Protein AF-A0A857MMT2-F1 (afdb_monomer_lite)

Organism: NCBI:txid2665156

Foldseek 3Di:
DDADLLLLVLLVLCVVVPPDDLVPLVVSCVRSVDDSVSSVVCVVCVVVSVVVVVVVVVVLVVVLVVFKDWLDKDFDFPVLCCVQQNAFDQPDPALQWRTKGWDQDPVGIKMKTDGCQACSNVNPNHDDNRRDGMITMIDHDCSVVSVVVVNVSSVVSVCVVVVD

Secondary structure (DSSP, 8-state):
-PPPHHHHHHHHHHHHHTSS-TT-HHHHHHHH---HHHHHHHHHTHHHHHHHHHHHHHHHHHHHHHH-EEEEEEE--HHHHHHHH-PPB---SSTT-S-EEEEEETTEEEEEE--SSBHHHHGGGSBPGGG--EEEEEESS-HHHHHHHHHHHHHHHHHHHHH-

Sequence (164 aa):
MEITREDFEAYEDVRISGVTNMFDVRAVEAYSGLSREVILDIIEHYSIYKKWLHERKYTDMAKVISGTHGIGSILARYEDIVAVYGKPFTRLPENKMDVQWIVETEHGIATIYNYKDGKAYLGDKGLDVRAIKEWHIGGSGHGRTVFKEIQTSLHDYVKERIGG

Radius of gyration: 17.63 Å; chains: 1; bounding box: 38×32×46 Å

pLDDT: mean 88.34, std 10.18, range [51.69, 97.94]

Structure (mmCIF, N/CA/C/O backbone):
data_AF-A0A857MMT2-F1
#
_entry.id   AF-A0A857MMT2-F1
#
loop_
_atom_site.group_PDB
_atom_site.id
_atom_site.type_symbol
_atom_site.label_atom_id
_atom_site.label_alt_id
_atom_site.label_comp_id
_atom_site.label_asym_id
_atom_site.label_entity_id
_atom_site.label_seq_id
_atom_site.pdbx_PDB_ins_code
_atom_site.Cartn_x
_atom_site.Cartn_y
_atom_site.Cartn_z
_atom_site.occupancy
_atom_site.B_iso_or_equiv
_atom_site.auth_seq_id
_atom_site.auth_comp_id
_atom_site.auth_asym_id
_atom_site.auth_atom_id
_atom_site.pdbx_PDB_model_num
ATOM 1 N N . MET A 1 1 ? 0.533 5.334 -31.251 1.00 78.75 1 MET A N 1
ATOM 2 C CA . MET A 1 1 ? -0.394 4.997 -30.155 1.00 78.75 1 MET A CA 1
ATOM 3 C C . MET A 1 1 ? 0.105 5.719 -28.919 1.00 78.75 1 MET A C 1
ATOM 5 O O . MET A 1 1 ? 1.314 5.843 -28.782 1.00 78.75 1 MET A O 1
ATOM 9 N N . GLU A 1 2 ? -0.783 6.268 -28.098 1.00 87.50 2 GLU A N 1
ATOM 10 C CA . GLU A 1 2 ? -0.401 6.946 -26.856 1.00 87.50 2 GLU A CA 1
ATOM 11 C C . GLU A 1 2 ? -0.697 6.002 -25.690 1.00 87.50 2 GLU A C 1
ATOM 13 O O . GLU A 1 2 ? -1.836 5.574 -25.536 1.00 87.50 2 GLU A O 1
ATOM 18 N N . ILE A 1 3 ? 0.336 5.630 -24.932 1.00 94.81 3 ILE A N 1
ATOM 19 C CA . ILE A 1 3 ? 0.196 4.819 -23.717 1.00 94.81 3 ILE A CA 1
ATOM 20 C C . ILE A 1 3 ? -0.162 5.752 -22.564 1.00 94.81 3 ILE A C 1
ATOM 22 O O . ILE A 1 3 ? 0.517 6.760 -22.354 1.00 94.81 3 ILE A O 1
ATOM 26 N N . THR A 1 4 ? -1.208 5.417 -21.815 1.00 93.38 4 THR A N 1
ATOM 27 C CA . THR A 1 4 ? -1.631 6.166 -20.626 1.00 93.38 4 THR A CA 1
ATOM 28 C C . THR A 1 4 ? -0.995 5.608 -19.354 1.00 93.38 4 THR A C 1
ATOM 30 O O . THR A 1 4 ? -0.381 4.537 -19.347 1.00 93.38 4 THR A O 1
ATOM 33 N N . ARG A 1 5 ? -1.131 6.334 -18.239 1.00 85.75 5 ARG A N 1
ATOM 34 C CA . ARG A 1 5 ? -0.642 5.850 -16.940 1.00 85.75 5 ARG A CA 1
ATOM 35 C C . ARG A 1 5 ? -1.448 4.653 -16.463 1.00 85.75 5 ARG A C 1
ATOM 37 O O . ARG A 1 5 ? -0.859 3.712 -15.946 1.00 85.75 5 ARG A O 1
ATOM 44 N N . GLU A 1 6 ? -2.753 4.687 -16.681 1.00 88.69 6 GLU A N 1
ATOM 45 C CA . GLU A 1 6 ? -3.693 3.627 -16.347 1.00 88.69 6 GLU A CA 1
ATOM 46 C C . GLU A 1 6 ? -3.347 2.334 -17.101 1.00 88.69 6 GLU A C 1
ATOM 48 O O . GLU A 1 6 ? -3.333 1.262 -16.498 1.00 88.69 6 GLU A O 1
ATOM 53 N N . ASP A 1 7 ? -2.948 2.434 -18.378 1.00 94.25 7 ASP A N 1
ATOM 54 C CA . ASP A 1 7 ? -2.458 1.280 -19.146 1.00 94.25 7 ASP A CA 1
ATOM 55 C C . ASP A 1 7 ? -1.217 0.658 -18.494 1.00 94.25 7 ASP A C 1
ATOM 57 O O . ASP A 1 7 ? -1.101 -0.561 -18.344 1.00 94.25 7 ASP A O 1
ATOM 61 N N . PHE A 1 8 ? -0.268 1.501 -18.082 1.00 93.69 8 PHE A N 1
ATOM 62 C CA . PHE A 1 8 ? 0.953 1.030 -17.441 1.00 93.69 8 PHE A CA 1
ATOM 63 C C . PHE A 1 8 ? 0.704 0.444 -16.044 1.00 93.69 8 PHE A C 1
ATOM 65 O O . PHE A 1 8 ? 1.339 -0.546 -15.680 1.00 93.69 8 PHE A O 1
ATOM 72 N N . GLU A 1 9 ? -0.223 1.016 -15.272 1.00 87.94 9 GLU A N 1
ATOM 73 C CA . GLU A 1 9 ? -0.641 0.495 -13.966 1.00 87.94 9 GLU A CA 1
ATOM 74 C C . GLU A 1 9 ? -1.303 -0.885 -14.112 1.00 87.94 9 GLU A C 1
ATOM 76 O O . GLU A 1 9 ? -0.875 -1.826 -13.443 1.00 87.94 9 GLU A O 1
ATOM 81 N N . ALA A 1 10 ? -2.222 -1.061 -15.069 1.00 90.69 10 ALA A N 1
ATOM 82 C CA . ALA A 1 10 ? -2.844 -2.358 -15.353 1.00 90.69 10 ALA A CA 1
ATOM 83 C C . ALA A 1 10 ? -1.821 -3.425 -15.794 1.00 90.69 10 ALA A C 1
ATOM 85 O O . ALA A 1 10 ? -1.904 -4.590 -15.396 1.00 90.69 10 ALA A O 1
ATOM 86 N N . TYR A 1 11 ? -0.812 -3.044 -16.586 1.00 95.44 11 TYR A N 1
ATOM 87 C CA . TYR A 1 11 ? 0.299 -3.936 -16.935 1.00 95.44 11 TYR A CA 1
ATOM 88 C C . TYR A 1 11 ? 1.147 -4.310 -15.706 1.00 95.44 11 TYR A C 1
ATOM 90 O O . TYR A 1 11 ? 1.511 -5.479 -15.517 1.00 95.44 11 TYR A O 1
ATOM 98 N N . GLU A 1 12 ? 1.478 -3.330 -14.861 1.00 90.00 12 GLU A N 1
ATOM 99 C CA . GLU A 1 12 ? 2.264 -3.548 -13.647 1.00 90.00 12 GLU A CA 1
ATOM 100 C C . GLU A 1 12 ? 1.531 -4.417 -12.632 1.00 90.00 12 GLU A C 1
ATOM 102 O O . GLU A 1 12 ? 2.186 -5.247 -12.005 1.00 90.00 12 GLU A O 1
ATOM 107 N N . ASP A 1 13 ? 0.211 -4.306 -12.507 1.00 83.31 13 ASP A N 1
ATOM 108 C CA . ASP A 1 13 ? -0.589 -5.166 -11.635 1.00 83.31 13 ASP A CA 1
ATOM 109 C C . ASP A 1 13 ? -0.438 -6.640 -12.018 1.00 83.31 13 ASP A C 1
ATOM 111 O O . ASP A 1 13 ? -0.157 -7.481 -11.156 1.00 83.31 13 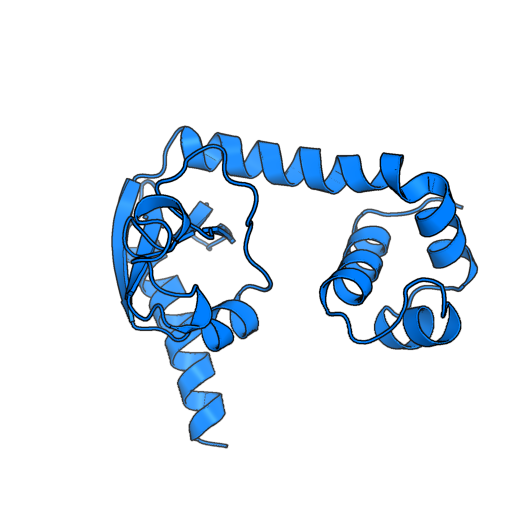ASP A O 1
ATOM 115 N N . VAL A 1 14 ? -0.482 -6.960 -13.317 1.00 88.69 14 VAL A N 1
ATOM 116 C CA . VAL A 1 14 ? -0.217 -8.322 -13.804 1.00 88.69 14 VAL A CA 1
ATOM 117 C C . VAL A 1 14 ? 1.225 -8.736 -13.504 1.00 88.69 14 VAL A C 1
ATOM 119 O O . VAL A 1 14 ? 1.439 -9.789 -12.894 1.00 88.69 14 VAL A O 1
ATOM 122 N N . ARG A 1 15 ? 2.221 -7.902 -13.835 1.00 90.69 15 ARG A N 1
ATOM 123 C CA . ARG A 1 15 ? 3.643 -8.219 -13.583 1.00 90.69 15 ARG A CA 1
ATOM 124 C C . ARG A 1 15 ? 3.923 -8.467 -12.112 1.00 90.69 15 ARG A C 1
ATOM 126 O O . ARG A 1 15 ? 4.662 -9.383 -11.749 1.00 90.69 15 ARG A O 1
ATOM 133 N N . ILE A 1 16 ? 3.376 -7.612 -11.264 1.00 74.94 16 ILE A N 1
ATOM 134 C CA . ILE A 1 16 ? 3.586 -7.641 -9.832 1.00 74.94 16 ILE A CA 1
ATOM 135 C C . ILE A 1 16 ? 2.843 -8.830 -9.239 1.00 74.94 16 ILE A C 1
ATOM 137 O O . ILE A 1 16 ? 3.413 -9.488 -8.368 1.00 74.94 16 ILE A O 1
ATOM 141 N N . SER A 1 17 ? 1.614 -9.127 -9.675 1.00 74.62 17 SER A N 1
ATOM 142 C CA . SER A 1 17 ? 0.813 -10.245 -9.161 1.00 74.62 17 SER A CA 1
ATOM 143 C C . SER A 1 17 ? 1.541 -11.589 -9.268 1.00 74.62 17 SER A C 1
ATOM 145 O O . SER A 1 17 ? 1.453 -12.390 -8.339 1.00 74.62 17 SER A O 1
ATOM 147 N N . GLY A 1 18 ? 2.323 -11.792 -10.335 1.00 79.25 18 GLY A N 1
ATOM 148 C CA . GLY A 1 18 ? 3.027 -13.043 -10.612 1.00 79.25 18 GLY A CA 1
ATOM 149 C C . GLY A 1 18 ? 2.126 -14.150 -11.166 1.00 79.25 18 GLY A C 1
ATOM 150 O O . GLY A 1 18 ? 2.560 -15.297 -11.216 1.00 79.25 18 GLY A O 1
ATOM 151 N N . VAL A 1 19 ? 0.890 -13.830 -11.574 1.00 83.62 19 VAL A N 1
ATOM 152 C CA . VAL A 1 19 ? -0.079 -14.806 -12.117 1.00 83.62 19 VAL A CA 1
ATOM 153 C C . VAL A 1 19 ? 0.326 -15.365 -13.480 1.00 83.62 19 VAL A C 1
ATOM 155 O O . VAL A 1 19 ? -0.109 -16.450 -13.854 1.00 83.62 19 VAL A O 1
ATOM 158 N N . THR A 1 20 ? 1.155 -14.636 -14.229 1.00 93.25 20 THR A N 1
ATOM 159 C CA . THR A 1 20 ? 1.667 -15.067 -15.530 1.00 93.25 20 THR A CA 1
ATOM 160 C C . THR A 1 20 ? 3.056 -14.496 -15.814 1.00 93.25 20 THR A C 1
ATOM 162 O O . THR A 1 20 ? 3.542 -13.591 -15.131 1.00 93.25 20 THR A O 1
ATOM 165 N N . ASN A 1 21 ? 3.706 -15.041 -16.837 1.00 94.00 21 ASN A N 1
ATOM 166 C CA . ASN A 1 21 ? 4.924 -14.492 -17.410 1.00 94.00 21 ASN A CA 1
ATOM 167 C C . ASN A 1 21 ? 4.575 -13.292 -18.311 1.00 94.00 21 ASN A C 1
ATOM 169 O O . ASN A 1 21 ? 3.694 -13.404 -19.155 1.00 94.00 21 ASN A O 1
ATOM 173 N N . MET A 1 22 ? 5.296 -12.170 -18.200 1.00 95.12 22 MET A N 1
ATOM 174 C CA . MET A 1 22 ? 4.991 -10.971 -19.002 1.00 95.12 22 MET A CA 1
ATOM 175 C C . MET A 1 22 ? 5.266 -11.112 -20.503 1.00 95.12 22 MET A C 1
ATOM 177 O O . MET A 1 22 ? 4.787 -10.300 -21.287 1.00 95.12 22 MET A O 1
ATOM 181 N N . PHE A 1 23 ? 5.996 -12.150 -20.919 1.00 93.12 23 PHE A N 1
ATOM 182 C CA . PHE A 1 23 ? 6.152 -12.514 -22.327 1.00 93.12 23 PHE A CA 1
ATOM 183 C C . PHE A 1 23 ? 5.002 -13.392 -22.847 1.00 93.12 23 PHE A C 1
ATOM 185 O O . PHE A 1 23 ? 4.853 -13.538 -24.062 1.00 93.12 23 PHE A O 1
ATOM 192 N N . ASP A 1 24 ? 4.153 -13.938 -21.967 1.00 97.12 24 ASP A N 1
ATOM 193 C CA . ASP A 1 24 ? 2.880 -14.542 -22.362 1.00 97.12 24 ASP A CA 1
ATOM 194 C C . ASP A 1 24 ? 1.831 -13.443 -22.565 1.00 97.12 24 ASP A C 1
ATOM 196 O O . ASP A 1 24 ? 0.928 -13.229 -21.758 1.00 97.12 24 ASP A O 1
ATOM 200 N N . VAL A 1 25 ? 1.978 -12.717 -23.674 1.00 97.06 25 VAL A N 1
ATOM 201 C CA . VAL A 1 25 ? 1.154 -11.543 -23.992 1.00 97.06 25 VAL A CA 1
ATOM 202 C C . VAL A 1 25 ? -0.340 -11.871 -24.016 1.00 97.06 25 VAL A C 1
ATOM 204 O O . VAL A 1 25 ? -1.142 -11.019 -23.662 1.00 97.06 25 VAL A O 1
ATOM 207 N N . ARG A 1 26 ? -0.724 -13.104 -24.378 1.00 97.12 26 ARG A N 1
ATOM 208 C CA . ARG A 1 26 ? -2.137 -13.518 -24.373 1.00 97.12 26 ARG A CA 1
ATOM 209 C C . ARG A 1 26 ? -2.687 -13.609 -22.955 1.00 97.12 26 ARG A C 1
ATOM 211 O O . ARG A 1 26 ? -3.803 -13.171 -22.705 1.00 97.12 26 ARG A O 1
ATOM 218 N N . ALA A 1 27 ? -1.914 -14.180 -22.033 1.00 96.25 27 ALA A N 1
ATOM 219 C CA . ALA A 1 27 ? -2.299 -14.213 -20.630 1.00 96.25 27 ALA A CA 1
ATOM 220 C C . ALA A 1 27 ? -2.312 -12.802 -20.031 1.00 96.25 27 ALA A C 1
ATOM 222 O O . ALA A 1 27 ? -3.248 -12.461 -19.316 1.00 96.25 27 ALA A O 1
ATOM 223 N N . VAL A 1 28 ? -1.313 -11.970 -20.347 1.00 97.38 28 VAL A N 1
ATOM 224 C CA . VAL A 1 28 ? -1.277 -10.575 -19.880 1.00 97.38 28 VAL A CA 1
ATOM 225 C C . VAL A 1 28 ? -2.512 -9.815 -20.356 1.00 97.38 28 VAL A C 1
ATOM 227 O O . VAL A 1 28 ? -3.179 -9.224 -19.523 1.00 97.38 28 VAL A O 1
ATOM 230 N N . GLU A 1 29 ? -2.866 -9.906 -21.639 1.00 97.94 29 GLU A N 1
ATOM 231 C CA . GLU A 1 29 ? -4.082 -9.317 -22.225 1.00 97.94 29 GLU A CA 1
ATOM 232 C C . GLU A 1 29 ? -5.352 -9.765 -21.492 1.00 97.94 29 GLU A C 1
ATOM 234 O O . GLU A 1 29 ? -6.184 -8.935 -21.133 1.00 97.94 29 GLU A O 1
ATOM 239 N N . ALA A 1 30 ? -5.472 -11.058 -21.178 1.00 96.94 30 ALA A N 1
ATOM 240 C CA . ALA A 1 30 ? -6.618 -11.581 -20.438 1.00 96.94 30 ALA A CA 1
ATOM 241 C C . ALA A 1 30 ? -6.724 -11.036 -19.000 1.00 96.94 30 ALA A C 1
ATOM 243 O O . ALA A 1 30 ? -7.836 -10.864 -18.503 1.00 96.94 30 ALA A O 1
ATOM 244 N N . TYR A 1 31 ? -5.596 -10.781 -18.328 1.00 93.25 31 TYR A N 1
ATOM 245 C CA . TYR A 1 31 ? -5.585 -10.292 -16.944 1.00 93.25 31 TYR A CA 1
ATOM 246 C C . TYR A 1 31 ? -5.625 -8.766 -16.827 1.00 93.25 31 TYR A C 1
ATOM 248 O O . TYR A 1 31 ? -6.212 -8.260 -15.875 1.00 93.25 31 TYR A O 1
ATOM 256 N N . SER A 1 32 ? -4.998 -8.037 -17.751 1.00 95.19 32 SER A N 1
ATOM 257 C CA . SER A 1 32 ? -4.929 -6.572 -17.712 1.00 95.19 32 SER A CA 1
ATOM 258 C C . SER A 1 32 ? -6.057 -5.895 -18.490 1.00 95.19 32 SER A C 1
ATOM 260 O O . SER A 1 32 ? -6.322 -4.720 -18.261 1.00 95.19 32 SER A O 1
ATOM 262 N N . GLY A 1 33 ? -6.698 -6.599 -19.432 1.00 96.19 33 GLY A N 1
ATOM 263 C CA . GLY A 1 33 ? -7.653 -6.009 -20.376 1.00 96.19 33 GLY A CA 1
ATOM 264 C C . GLY A 1 33 ? -7.004 -5.132 -21.455 1.00 96.19 33 GLY A C 1
ATOM 265 O O . GLY A 1 33 ? -7.713 -4.519 -22.251 1.00 96.19 33 GLY A O 1
ATOM 266 N N . LEU A 1 34 ? -5.669 -5.063 -21.494 1.00 97.44 34 LEU A N 1
ATOM 267 C CA . LEU A 1 34 ? -4.921 -4.261 -22.459 1.00 97.44 34 LEU A CA 1
ATOM 268 C C . LEU A 1 34 ? -4.802 -4.988 -23.793 1.00 97.44 34 LEU A C 1
ATOM 270 O O . LEU A 1 34 ? -4.608 -6.202 -23.833 1.00 97.44 34 LEU A O 1
ATOM 274 N N . SER A 1 35 ? -4.819 -4.232 -24.889 1.00 97.50 35 SER A N 1
ATOM 275 C CA . SER A 1 35 ? -4.565 -4.809 -26.205 1.00 97.50 35 SER A CA 1
ATOM 276 C C . SER A 1 35 ? -3.128 -5.323 -26.317 1.00 97.50 35 SER A C 1
ATOM 278 O O . SER A 1 35 ? -2.190 -4.798 -25.707 1.00 97.50 35 SER A O 1
ATOM 280 N N . ARG A 1 36 ? -2.933 -6.324 -27.180 1.00 96.62 36 ARG A N 1
ATOM 281 C CA . ARG A 1 36 ? -1.602 -6.834 -27.538 1.00 96.62 36 ARG A CA 1
ATOM 282 C C . ARG A 1 36 ? -0.608 -5.726 -27.907 1.00 96.62 36 ARG A C 1
ATOM 284 O O . ARG A 1 36 ? 0.561 -5.820 -27.547 1.00 96.62 36 ARG A O 1
ATOM 291 N N . GLU A 1 37 ? -1.056 -4.712 -28.641 1.00 97.06 37 GLU A N 1
ATOM 292 C CA . GLU A 1 37 ? -0.216 -3.597 -29.094 1.00 97.06 37 GLU A CA 1
ATOM 293 C C . GLU A 1 37 ? 0.279 -2.762 -27.910 1.00 97.06 37 GLU A C 1
ATOM 295 O O . GLU A 1 37 ? 1.478 -2.510 -27.812 1.00 97.06 37 GLU A O 1
ATOM 300 N N . VAL A 1 38 ? -0.616 -2.413 -26.977 1.00 97.50 38 VAL A N 1
ATOM 301 C CA . VAL A 1 38 ? -0.280 -1.678 -25.745 1.00 97.50 38 VAL A CA 1
ATOM 302 C C . VAL A 1 38 ? 0.730 -2.454 -24.904 1.00 97.50 38 VAL A C 1
ATOM 304 O O . VAL A 1 38 ? 1.726 -1.895 -24.452 1.00 97.50 38 VAL A O 1
ATOM 307 N N . ILE A 1 39 ? 0.516 -3.762 -24.734 1.00 97.88 39 ILE A N 1
ATOM 308 C CA . ILE A 1 39 ? 1.411 -4.619 -23.946 1.00 97.88 39 ILE A CA 1
ATOM 309 C C . ILE A 1 39 ? 2.813 -4.663 -24.559 1.00 97.88 39 ILE A C 1
ATOM 311 O O . ILE A 1 39 ? 3.802 -4.558 -23.835 1.00 97.88 39 ILE A O 1
ATOM 315 N N . LEU A 1 40 ? 2.912 -4.824 -25.881 1.00 97.06 40 LEU A N 1
ATOM 316 C CA . LEU A 1 40 ? 4.201 -4.880 -26.570 1.00 97.06 40 LEU A CA 1
ATOM 317 C C . LEU A 1 40 ? 4.949 -3.546 -26.489 1.00 97.06 40 LEU A C 1
ATOM 319 O O . LEU A 1 40 ? 6.150 -3.559 -26.222 1.00 97.06 40 LEU A O 1
ATOM 323 N N . ASP A 1 41 ? 4.246 -2.424 -26.639 1.00 97.69 41 ASP A N 1
ATOM 324 C CA . ASP A 1 41 ? 4.836 -1.092 -26.485 1.00 97.69 41 ASP A CA 1
ATOM 325 C C . ASP A 1 41 ? 5.376 -0.888 -25.057 1.00 97.69 41 ASP A C 1
ATOM 327 O O . ASP A 1 41 ? 6.533 -0.506 -24.864 1.00 97.69 41 ASP A O 1
ATOM 331 N N . ILE A 1 42 ? 4.595 -1.269 -24.037 1.00 96.75 42 ILE A N 1
ATOM 332 C CA . ILE A 1 42 ? 5.028 -1.211 -22.635 1.00 96.75 42 ILE A CA 1
ATOM 333 C C . ILE A 1 42 ? 6.253 -2.095 -22.377 1.00 96.75 42 ILE A C 1
ATOM 335 O O . ILE A 1 42 ? 7.145 -1.686 -21.633 1.00 96.75 42 ILE A O 1
ATOM 339 N N . ILE A 1 43 ? 6.322 -3.295 -22.962 1.00 95.56 43 ILE A N 1
ATOM 340 C CA . ILE A 1 43 ? 7.489 -4.183 -22.833 1.00 95.56 43 ILE A CA 1
ATOM 341 C C . ILE A 1 43 ? 8.732 -3.530 -23.451 1.00 95.56 43 ILE A C 1
ATOM 343 O O . ILE A 1 43 ? 9.794 -3.530 -22.824 1.00 95.56 43 ILE A O 1
ATOM 347 N N . GLU A 1 44 ? 8.604 -2.963 -24.651 1.00 96.12 44 GLU A N 1
ATOM 348 C CA . GLU A 1 44 ? 9.704 -2.329 -25.386 1.00 96.12 44 GLU A CA 1
ATOM 349 C C . GLU A 1 44 ? 10.225 -1.073 -24.670 1.00 96.12 44 GLU A C 1
ATOM 351 O O . GLU A 1 44 ? 11.433 -0.897 -24.487 1.00 96.12 44 GLU A O 1
ATOM 356 N N . HIS A 1 45 ? 9.315 -0.237 -24.171 1.00 95.69 45 HIS A N 1
ATOM 357 C CA . HIS A 1 45 ? 9.628 1.051 -23.554 1.00 95.69 45 HIS A CA 1
ATOM 358 C C . HIS A 1 45 ? 9.517 1.037 -22.026 1.00 95.69 45 HIS A C 1
ATOM 360 O O . HIS A 1 45 ? 9.440 2.089 -21.387 1.00 95.69 45 HIS A O 1
ATOM 366 N N . TYR A 1 46 ? 9.580 -0.143 -21.404 1.00 91.25 46 TYR A N 1
ATOM 367 C CA . TYR A 1 46 ? 9.334 -0.337 -19.973 1.00 91.25 46 TYR A CA 1
ATOM 368 C C . TYR A 1 46 ? 10.114 0.630 -19.075 1.00 91.25 46 TYR A C 1
ATOM 370 O O . TYR A 1 46 ? 9.590 1.179 -18.107 1.00 91.25 46 TYR A O 1
ATOM 378 N N . SER A 1 47 ? 11.388 0.869 -19.400 1.00 84.62 47 SER A N 1
ATOM 379 C CA . SER A 1 47 ? 12.258 1.769 -18.632 1.00 84.62 47 SER A CA 1
ATOM 380 C C . SER A 1 47 ? 11.793 3.231 -18.631 1.00 84.62 47 SER A C 1
ATOM 382 O O . SER A 1 47 ? 12.080 3.957 -17.677 1.00 84.62 47 SER A O 1
ATOM 384 N N . ILE A 1 48 ? 11.069 3.656 -19.669 1.00 90.38 48 ILE A N 1
ATOM 385 C CA . ILE A 1 48 ? 10.483 4.990 -19.795 1.00 90.38 48 ILE A CA 1
ATOM 386 C C . ILE A 1 48 ? 9.229 5.060 -18.926 1.00 90.38 48 ILE A C 1
ATOM 388 O O . ILE A 1 48 ? 9.175 5.896 -18.027 1.00 90.38 48 ILE A O 1
ATOM 392 N N . TYR A 1 49 ? 8.279 4.142 -19.114 1.00 90.50 49 TYR A N 1
ATOM 393 C CA . TYR A 1 49 ? 7.016 4.135 -18.365 1.00 90.50 49 TYR A CA 1
ATOM 394 C C . TYR A 1 49 ? 7.205 3.884 -16.871 1.00 90.50 49 TYR A C 1
ATOM 396 O O . TYR A 1 49 ? 6.547 4.500 -16.034 1.00 90.50 49 TYR A O 1
ATOM 404 N N . LYS A 1 50 ? 8.220 3.100 -16.496 1.00 84.88 50 LYS A N 1
ATOM 405 C CA . LYS A 1 50 ? 8.623 2.926 -15.098 1.00 84.88 50 LYS A CA 1
ATOM 406 C C . LYS A 1 50 ? 8.978 4.250 -14.407 1.00 84.88 50 LYS A C 1
ATOM 408 O O . LYS A 1 50 ? 8.874 4.335 -13.183 1.00 84.88 50 LYS A O 1
ATOM 413 N N . LYS A 1 51 ? 9.372 5.299 -15.139 1.00 81.12 51 LYS A N 1
ATOM 414 C CA . LYS A 1 51 ? 9.596 6.626 -14.541 1.00 81.12 51 LYS A CA 1
ATOM 415 C C . LYS A 1 51 ? 8.310 7.232 -13.990 1.00 81.12 51 LYS A C 1
ATOM 417 O O . LYS A 1 51 ? 8.391 7.914 -12.979 1.00 81.12 51 LYS A O 1
ATOM 422 N N . TRP A 1 52 ? 7.142 6.916 -14.548 1.00 81.88 52 TRP A N 1
ATOM 423 C CA . TRP A 1 52 ? 5.858 7.373 -14.007 1.00 81.88 52 TRP A CA 1
ATOM 424 C C . TRP A 1 52 ? 5.592 6.812 -12.613 1.00 81.88 52 TRP A C 1
ATOM 426 O O . TRP A 1 52 ? 5.131 7.540 -11.733 1.00 81.88 52 TRP A O 1
ATOM 436 N N . LEU A 1 53 ? 5.983 5.552 -12.372 1.00 69.38 53 LEU A N 1
ATOM 437 C CA . LEU A 1 53 ? 5.989 4.998 -11.019 1.00 69.38 53 LEU A CA 1
ATOM 438 C C . LEU A 1 53 ? 6.940 5.784 -10.131 1.00 69.38 53 LEU A C 1
ATOM 440 O O . LEU A 1 53 ? 6.570 6.113 -9.015 1.00 69.38 53 LEU A O 1
ATOM 444 N N . HIS A 1 54 ? 8.152 6.086 -10.599 1.00 64.31 54 HIS A N 1
ATOM 445 C CA . HIS A 1 54 ? 9.100 6.867 -9.810 1.00 64.31 54 HIS A CA 1
ATOM 446 C C . HIS A 1 54 ? 8.558 8.266 -9.483 1.00 64.31 54 HIS A C 1
ATOM 448 O O . HIS A 1 54 ? 8.599 8.650 -8.325 1.00 64.31 54 HIS A O 1
ATOM 454 N N . GLU A 1 55 ? 8.008 9.008 -10.438 1.00 66.19 55 GLU A N 1
ATOM 455 C CA . GLU A 1 55 ? 7.517 10.378 -10.241 1.00 66.19 55 GLU A CA 1
ATOM 456 C C . GLU A 1 55 ? 6.356 10.463 -9.241 1.00 66.19 55 GLU A C 1
ATOM 458 O O . GLU A 1 55 ? 6.422 11.256 -8.297 1.00 66.19 55 GLU A O 1
ATOM 463 N N . ARG A 1 56 ? 5.322 9.620 -9.394 1.00 67.62 56 ARG A N 1
ATOM 464 C CA . ARG A 1 56 ? 4.194 9.550 -8.446 1.00 67.62 56 ARG A CA 1
ATOM 465 C C . ARG A 1 56 ? 4.682 9.103 -7.068 1.00 67.62 56 ARG A C 1
ATOM 467 O O . ARG A 1 56 ? 4.512 9.816 -6.083 1.00 67.62 56 ARG A O 1
ATOM 474 N N . LYS A 1 57 ? 5.416 7.986 -7.019 1.00 64.25 57 LYS A N 1
ATOM 475 C CA . LYS A 1 57 ? 5.922 7.412 -5.767 1.00 64.25 57 LYS A CA 1
ATOM 476 C C . LYS A 1 57 ? 6.872 8.349 -5.029 1.00 64.25 57 LYS A C 1
ATOM 478 O O . LYS A 1 57 ? 6.776 8.437 -3.815 1.00 64.25 57 LYS A O 1
ATOM 483 N N . TYR A 1 58 ? 7.770 9.060 -5.713 1.00 62.47 58 TYR A N 1
ATOM 484 C CA . TYR A 1 58 ? 8.668 10.026 -5.070 1.00 62.47 58 TYR A CA 1
ATOM 485 C C . TYR A 1 58 ? 7.933 11.276 -4.599 1.00 62.47 58 TYR A C 1
ATOM 487 O O . TYR A 1 58 ? 8.293 11.805 -3.553 1.00 62.47 58 TYR A O 1
ATOM 495 N N . THR A 1 59 ? 6.910 11.734 -5.323 1.00 68.31 59 THR A N 1
ATOM 496 C CA . THR A 1 59 ? 6.081 12.866 -4.884 1.00 68.31 59 THR A CA 1
ATOM 497 C C . THR A 1 59 ? 5.345 12.520 -3.593 1.00 68.31 59 THR A C 1
ATOM 499 O O . THR A 1 59 ? 5.374 13.296 -2.636 1.00 68.31 59 THR A O 1
ATOM 502 N N . ASP A 1 60 ? 4.753 11.330 -3.526 1.00 69.69 60 ASP A N 1
ATOM 503 C CA . ASP A 1 60 ? 4.032 10.890 -2.335 1.00 69.69 60 ASP A CA 1
ATOM 504 C C . ASP A 1 60 ? 4.995 10.541 -1.191 1.00 69.69 60 ASP A C 1
ATOM 506 O O . ASP A 1 60 ? 4.786 10.989 -0.065 1.00 69.69 60 ASP A O 1
ATOM 510 N N . MET A 1 61 ? 6.124 9.878 -1.475 1.00 68.31 61 MET A N 1
ATOM 511 C CA . MET A 1 61 ? 7.201 9.663 -0.496 1.00 68.31 61 MET A CA 1
ATOM 512 C C . MET A 1 61 ? 7.759 10.981 0.051 1.00 68.31 61 MET A C 1
ATOM 514 O O . MET A 1 61 ? 8.018 11.079 1.246 1.00 68.31 61 MET A O 1
ATOM 518 N N . ALA A 1 62 ? 7.946 12.009 -0.780 1.00 66.50 62 ALA A N 1
ATOM 519 C CA . ALA A 1 62 ? 8.439 13.309 -0.330 1.00 66.50 62 ALA A CA 1
ATOM 520 C C . ALA A 1 62 ? 7.442 13.985 0.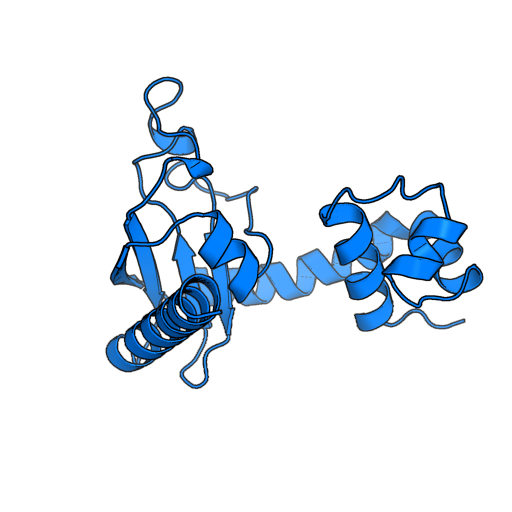625 1.00 66.50 62 ALA A C 1
ATOM 522 O O . ALA A 1 62 ? 7.848 14.486 1.675 1.00 66.50 62 ALA A O 1
ATOM 523 N N . LYS A 1 63 ? 6.137 13.930 0.315 1.00 68.44 63 LYS A N 1
ATOM 524 C CA . LYS A 1 63 ? 5.077 14.398 1.225 1.00 68.44 63 LYS A CA 1
ATOM 525 C C . LYS A 1 63 ? 5.106 13.629 2.548 1.00 68.44 63 LYS A C 1
ATOM 527 O O . LYS A 1 63 ? 5.085 14.255 3.607 1.00 68.44 63 LYS A O 1
ATOM 532 N N . VAL A 1 64 ? 5.231 12.300 2.488 1.00 70.19 64 VAL A N 1
ATOM 533 C CA . VAL A 1 64 ? 5.344 11.413 3.659 1.00 70.19 64 VAL A CA 1
ATOM 534 C C . VAL A 1 64 ? 6.537 11.798 4.539 1.00 70.19 64 VAL A C 1
ATOM 536 O O . VAL A 1 64 ? 6.351 12.037 5.735 1.00 70.19 64 VAL A O 1
ATOM 539 N N . ILE A 1 65 ? 7.733 11.920 3.950 1.00 66.75 65 ILE A N 1
ATOM 540 C CA . ILE A 1 65 ? 8.987 12.268 4.643 1.00 66.75 65 ILE A CA 1
ATOM 541 C C . ILE A 1 65 ? 8.891 13.647 5.306 1.00 66.75 65 ILE A C 1
ATOM 543 O O . ILE A 1 65 ? 9.420 13.845 6.396 1.00 66.75 65 ILE A O 1
ATOM 547 N N . SER A 1 66 ? 8.217 14.605 4.668 1.00 67.38 66 SER A N 1
ATOM 548 C CA . SER A 1 66 ? 8.155 15.981 5.167 1.00 67.38 66 SER A CA 1
ATOM 549 C C . SER A 1 66 ? 7.155 16.228 6.305 1.00 67.38 66 SER A C 1
ATOM 551 O O . SER A 1 66 ? 7.235 17.284 6.930 1.00 67.38 66 SER A O 1
ATOM 553 N N . GLY A 1 67 ? 6.210 15.316 6.582 1.00 69.62 67 GLY A N 1
ATOM 554 C CA . GLY A 1 67 ? 5.068 15.676 7.437 1.00 69.62 67 GLY A CA 1
ATOM 555 C C . GL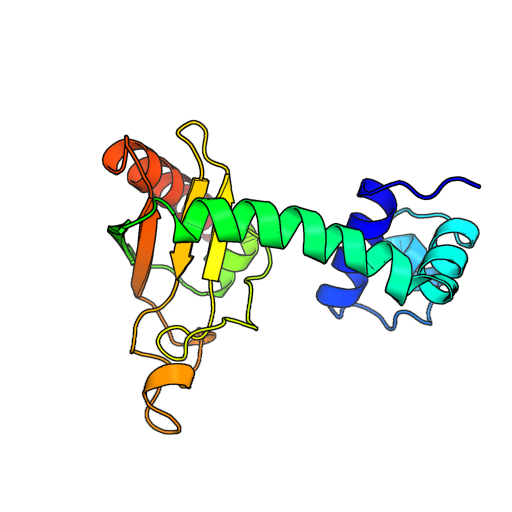Y A 1 67 ? 4.341 14.564 8.189 1.00 69.62 67 GLY A C 1
ATOM 556 O O . GLY A 1 67 ? 3.460 14.882 8.991 1.00 69.62 67 GLY A O 1
ATOM 557 N N . THR A 1 68 ? 4.668 13.286 7.976 1.00 78.56 68 THR A N 1
ATOM 558 C CA . THR A 1 68 ? 4.007 12.193 8.709 1.00 78.56 68 THR A CA 1
ATOM 559 C C . THR A 1 68 ? 4.776 11.812 9.973 1.00 78.56 68 THR A C 1
ATOM 561 O O . THR A 1 68 ? 6.003 11.821 10.008 1.00 78.56 68 THR A O 1
ATOM 564 N N . HIS A 1 69 ? 4.047 11.484 11.035 1.00 86.06 69 HIS A N 1
ATOM 565 C CA . HIS A 1 69 ? 4.586 10.907 12.268 1.00 86.06 69 HIS A CA 1
ATOM 566 C C . HIS A 1 69 ? 3.721 9.721 12.690 1.00 86.06 69 HIS A C 1
ATOM 568 O O . HIS A 1 69 ? 2.608 9.562 12.192 1.00 86.06 69 HIS A O 1
ATOM 574 N N . GLY A 1 70 ? 4.229 8.883 13.596 1.00 90.25 70 GLY A N 1
ATOM 575 C CA . GLY A 1 70 ? 3.461 7.760 14.130 1.00 90.25 70 GLY A CA 1
ATOM 576 C C . GLY A 1 70 ? 2.230 8.254 14.892 1.00 90.25 70 GLY A C 1
ATOM 577 O O . GLY A 1 70 ? 2.365 9.016 15.848 1.00 90.25 70 GLY A O 1
ATOM 578 N N . ILE A 1 71 ? 1.046 7.814 14.468 1.00 92.19 71 ILE A N 1
ATOM 579 C CA . ILE A 1 71 ? -0.250 8.194 15.058 1.00 92.19 71 ILE A CA 1
ATOM 580 C C . ILE A 1 71 ? -0.932 7.033 15.796 1.00 92.19 71 ILE A C 1
ATOM 582 O O . ILE A 1 71 ? -1.840 7.266 16.589 1.00 92.19 71 ILE A O 1
ATOM 586 N N . GLY A 1 72 ? -0.492 5.791 15.571 1.00 93.81 72 GLY A N 1
ATOM 587 C CA . GLY A 1 72 ? -0.994 4.604 16.265 1.00 93.81 72 GLY A CA 1
ATOM 588 C C . GLY A 1 72 ? -0.481 3.303 15.652 1.00 93.81 72 GLY A C 1
ATOM 589 O O . GLY A 1 72 ? 0.335 3.326 14.730 1.00 93.81 72 GLY A O 1
ATOM 590 N N . SER A 1 73 ? -0.972 2.172 16.153 1.00 96.44 73 SER A N 1
ATOM 591 C CA . SER A 1 73 ? -0.752 0.851 15.561 1.00 96.44 73 SER A CA 1
ATOM 592 C C . SER A 1 73 ? -2.056 0.063 15.452 1.00 96.44 73 SER A C 1
ATOM 594 O O . SER A 1 73 ? -3.011 0.292 16.197 1.00 96.44 73 SER A O 1
ATOM 596 N N . ILE A 1 74 ? -2.103 -0.846 14.485 1.00 96.38 74 ILE A N 1
ATOM 597 C CA . ILE A 1 74 ? -3.212 -1.770 14.256 1.00 96.38 74 ILE A CA 1
ATOM 598 C C . ILE A 1 74 ? -2.703 -3.210 14.274 1.00 96.38 74 ILE A C 1
ATOM 600 O O . ILE A 1 74 ? -1.551 -3.479 13.932 1.00 96.38 74 ILE A O 1
ATOM 604 N N . LEU A 1 75 ? -3.587 -4.144 14.625 1.00 97.19 75 LEU A N 1
ATOM 605 C CA . LEU A 1 75 ? -3.331 -5.571 14.467 1.00 97.19 75 LEU A CA 1
ATOM 606 C C . LEU A 1 75 ? -3.966 -6.061 13.167 1.00 97.19 75 LEU A C 1
ATOM 608 O O . LEU A 1 75 ? -5.183 -5.989 13.010 1.00 97.19 75 LEU A O 1
ATOM 612 N N . ALA A 1 76 ? -3.150 -6.560 12.244 1.00 96.75 76 ALA A N 1
ATOM 613 C CA . ALA A 1 76 ? -3.606 -7.056 10.949 1.00 96.75 76 ALA A CA 1
ATOM 614 C C . ALA A 1 76 ? -2.644 -8.106 10.385 1.00 96.75 76 ALA A C 1
ATOM 616 O O . ALA A 1 76 ? -1.454 -8.138 10.710 1.00 96.75 76 ALA A O 1
ATOM 617 N N . ARG A 1 77 ? -3.147 -8.985 9.513 1.00 96.81 77 ARG A N 1
ATOM 618 C CA . ARG A 1 77 ? -2.278 -9.876 8.736 1.00 96.81 77 ARG A CA 1
ATOM 619 C C . ARG A 1 77 ? -1.765 -9.126 7.513 1.00 96.81 77 ARG A C 1
ATOM 621 O O . ARG A 1 77 ? -2.503 -8.344 6.919 1.00 96.81 77 ARG A O 1
ATOM 628 N N . TYR A 1 78 ? -0.536 -9.429 7.106 1.00 96.06 78 TYR A N 1
ATOM 629 C CA . TYR A 1 78 ? 0.055 -8.890 5.884 1.00 96.06 78 TYR A CA 1
ATOM 630 C C . TYR A 1 78 ? -0.873 -9.061 4.673 1.00 96.06 78 TYR A C 1
ATOM 632 O O . TYR A 1 78 ? -1.073 -8.134 3.898 1.00 96.06 78 TYR A O 1
ATOM 640 N N . GLU A 1 79 ? -1.490 -10.235 4.542 1.00 95.12 79 GLU A N 1
ATOM 641 C CA . GLU A 1 79 ? -2.366 -10.569 3.421 1.00 95.12 79 GLU A CA 1
ATOM 642 C C . GLU A 1 79 ? -3.643 -9.723 3.396 1.00 95.12 79 GLU A C 1
ATOM 644 O O . GLU A 1 79 ? -4.134 -9.413 2.315 1.00 95.12 79 GLU A O 1
ATOM 649 N N . ASP A 1 80 ? -4.163 -9.321 4.561 1.00 96.06 80 ASP A N 1
ATOM 650 C CA . ASP A 1 80 ? -5.351 -8.464 4.635 1.00 96.06 80 ASP A CA 1
ATOM 651 C C . ASP A 1 80 ? -5.000 -7.027 4.214 1.00 96.06 80 ASP A C 1
ATOM 653 O O . ASP A 1 80 ? -5.737 -6.413 3.450 1.00 96.06 80 ASP A O 1
ATOM 657 N N . ILE A 1 81 ? -3.830 -6.517 4.622 1.00 96.81 81 ILE A N 1
ATOM 658 C CA . ILE A 1 81 ? -3.341 -5.200 4.178 1.00 96.81 81 ILE A CA 1
ATOM 659 C C . ILE A 1 81 ? -3.091 -5.205 2.669 1.00 96.81 81 ILE A C 1
ATOM 661 O O . ILE A 1 81 ? -3.481 -4.264 1.986 1.00 96.81 81 ILE A O 1
ATOM 665 N N . VAL A 1 82 ? -2.495 -6.277 2.134 1.00 93.88 82 VAL A N 1
ATOM 666 C CA . VAL A 1 82 ? -2.283 -6.413 0.686 1.00 93.88 82 VAL A CA 1
ATOM 667 C C . VAL A 1 82 ? -3.598 -6.481 -0.083 1.00 93.88 82 VAL A C 1
ATOM 669 O O . VAL A 1 82 ? -3.688 -5.912 -1.167 1.00 93.88 82 VAL A O 1
ATOM 672 N N . ALA A 1 83 ? -4.608 -7.162 0.455 1.00 91.31 83 ALA A N 1
ATOM 673 C CA . ALA A 1 83 ? -5.911 -7.253 -0.190 1.00 91.31 83 ALA A CA 1
ATOM 674 C C . ALA A 1 83 ? -6.639 -5.901 -0.241 1.00 91.31 83 ALA A C 1
ATOM 676 O O . ALA A 1 83 ? -7.286 -5.608 -1.240 1.00 91.31 83 ALA A O 1
ATOM 677 N N . VAL A 1 84 ? -6.508 -5.075 0.803 1.00 94.75 84 VAL A N 1
ATOM 678 C CA . VAL A 1 84 ? -7.176 -3.765 0.878 1.00 94.75 84 VAL A CA 1
ATOM 679 C C . VAL A 1 84 ? -6.398 -2.666 0.146 1.00 94.75 84 VAL A C 1
ATOM 681 O O . VAL A 1 84 ? -7.000 -1.846 -0.537 1.00 94.75 84 VAL A O 1
ATOM 684 N N . TYR A 1 85 ? -5.069 -2.638 0.271 1.00 92.88 85 TYR A N 1
ATOM 685 C CA . TYR A 1 85 ? -4.231 -1.513 -0.176 1.00 92.88 85 TYR A CA 1
ATOM 686 C C . TYR A 1 85 ? -3.217 -1.873 -1.268 1.00 92.88 85 TYR A C 1
ATOM 688 O O . TYR A 1 85 ? -2.350 -1.065 -1.605 1.00 92.88 85 TYR A O 1
ATOM 696 N N . GLY A 1 86 ? -3.275 -3.087 -1.815 1.00 90.50 86 GLY A N 1
ATOM 697 C CA . GLY A 1 86 ? -2.312 -3.554 -2.808 1.00 90.50 86 GLY A CA 1
ATOM 698 C C . GLY A 1 86 ? -0.929 -3.833 -2.211 1.00 90.50 86 GLY A C 1
ATOM 699 O O . GLY A 1 86 ? -0.758 -4.022 -1.007 1.00 90.50 86 GLY A O 1
ATOM 700 N N . LYS A 1 87 ? 0.104 -3.925 -3.053 1.00 88.44 87 LYS A N 1
ATOM 701 C CA . LYS A 1 87 ? 1.444 -4.328 -2.586 1.00 88.44 87 LYS A CA 1
ATOM 702 C C . LYS A 1 87 ? 2.227 -3.165 -1.972 1.00 88.44 87 LYS A C 1
ATOM 704 O O . LYS A 1 87 ? 2.177 -2.057 -2.502 1.00 88.44 87 LYS A O 1
ATOM 709 N N . PRO A 1 88 ? 3.028 -3.422 -0.923 1.00 90.06 88 PRO A N 1
ATOM 710 C CA . PRO A 1 88 ? 3.833 -2.380 -0.314 1.00 90.06 88 PRO A CA 1
ATOM 711 C C . PRO A 1 88 ? 5.035 -1.988 -1.173 1.00 90.06 88 PRO A C 1
ATOM 713 O O . PRO A 1 88 ? 5.505 -2.714 -2.056 1.00 90.06 88 PRO A O 1
ATOM 716 N N . PHE A 1 89 ? 5.624 -0.867 -0.791 1.00 83.31 89 PHE A N 1
ATOM 717 C CA . PHE A 1 89 ? 6.987 -0.485 -1.100 1.00 83.31 89 PHE A CA 1
ATOM 718 C C . PHE A 1 89 ? 7.979 -1.308 -0.279 1.00 83.31 89 PHE A C 1
ATOM 720 O O . PHE A 1 89 ? 7.851 -1.411 0.936 1.00 83.31 89 PHE A O 1
ATOM 727 N N . THR A 1 90 ? 9.000 -1.852 -0.944 1.00 75.00 90 THR A N 1
ATOM 728 C CA . THR A 1 90 ? 10.031 -2.707 -0.321 1.00 75.00 90 THR A CA 1
ATOM 729 C C . THR A 1 90 ? 11.456 -2.168 -0.475 1.00 75.00 90 THR A C 1
ATOM 731 O O . THR A 1 90 ? 12.389 -2.673 0.139 1.00 75.00 90 THR A O 1
ATOM 734 N N . ARG A 1 91 ? 11.662 -1.137 -1.307 1.00 66.88 91 ARG A N 1
ATOM 735 C CA . ARG A 1 91 ? 12.958 -0.459 -1.480 1.00 66.88 91 ARG A CA 1
ATOM 736 C C . ARG A 1 91 ? 12.940 0.854 -0.720 1.00 66.88 91 ARG A C 1
ATOM 738 O O . ARG A 1 91 ? 12.743 1.914 -1.311 1.00 66.88 91 ARG A O 1
ATOM 745 N N . LEU A 1 92 ? 13.078 0.747 0.593 1.00 70.81 92 LEU A N 1
ATOM 746 C CA . LEU A 1 92 ? 13.043 1.888 1.494 1.00 70.81 92 LEU A CA 1
ATOM 747 C C . LEU A 1 92 ? 14.463 2.444 1.690 1.00 70.81 92 LEU A C 1
ATOM 749 O O . LEU A 1 92 ? 15.428 1.678 1.680 1.00 70.81 92 LEU A O 1
ATOM 753 N N . PRO A 1 93 ? 14.619 3.770 1.845 1.00 66.00 93 PRO A N 1
ATOM 754 C CA . PRO A 1 93 ? 15.925 4.390 2.072 1.00 66.00 93 PRO A CA 1
ATOM 755 C C . PRO A 1 93 ? 16.490 4.094 3.472 1.00 66.00 93 PRO A C 1
ATOM 757 O O . PRO A 1 93 ? 17.661 4.360 3.732 1.00 66.00 93 PRO A O 1
ATOM 760 N N . GLU A 1 94 ? 15.669 3.555 4.375 1.00 71.75 94 GLU A N 1
ATOM 761 C CA . GLU A 1 94 ? 16.003 3.285 5.772 1.00 71.75 94 GLU A CA 1
ATOM 762 C C . GLU A 1 94 ? 15.901 1.791 6.079 1.00 71.75 94 GLU A C 1
ATOM 764 O O . GLU A 1 94 ? 15.021 1.103 5.571 1.00 71.75 94 GLU A O 1
ATOM 769 N N . ASN A 1 95 ? 16.733 1.304 6.998 1.00 84.25 95 ASN A N 1
ATOM 770 C CA . ASN A 1 95 ? 16.728 -0.089 7.450 1.00 84.25 95 ASN A CA 1
ATOM 771 C C . ASN A 1 95 ? 15.850 -0.329 8.695 1.00 84.25 95 ASN A C 1
ATOM 773 O O . ASN A 1 95 ? 16.020 -1.321 9.395 1.00 84.25 95 ASN A O 1
ATOM 777 N N . LYS A 1 96 ? 14.947 0.597 9.034 1.00 88.81 96 LYS A N 1
ATOM 778 C CA . LYS A 1 96 ? 14.066 0.470 10.213 1.00 88.81 96 LYS A CA 1
ATOM 779 C C . LYS A 1 96 ? 12.760 -0.255 9.913 1.00 88.81 96 LYS A C 1
ATOM 781 O O . LYS A 1 96 ? 12.056 -0.616 10.849 1.00 88.81 96 LYS A O 1
ATOM 786 N N . MET A 1 97 ? 12.430 -0.407 8.640 1.00 91.19 97 MET A N 1
ATOM 787 C CA . MET A 1 97 ? 11.179 -0.972 8.154 1.00 91.19 97 MET A CA 1
ATOM 788 C C . MET A 1 97 ? 11.526 -1.878 6.979 1.00 91.19 97 MET A C 1
ATOM 790 O O . MET A 1 97 ? 12.437 -1.575 6.207 1.00 91.19 97 MET A O 1
ATOM 794 N N . ASP A 1 98 ? 10.798 -2.970 6.838 1.00 91.44 98 ASP A N 1
ATOM 795 C CA . ASP A 1 98 ? 10.942 -3.900 5.722 1.00 91.44 98 ASP A CA 1
ATOM 796 C C . ASP A 1 98 ? 10.026 -3.479 4.577 1.00 91.44 98 ASP A C 1
ATOM 798 O O . ASP A 1 98 ? 10.399 -3.552 3.405 1.00 91.44 98 ASP A O 1
ATOM 802 N N . VAL A 1 99 ? 8.822 -3.022 4.931 1.00 93.00 99 VAL A N 1
ATOM 803 C CA . VAL A 1 99 ? 7.788 -2.621 3.987 1.00 93.00 99 VAL A CA 1
ATOM 804 C C . VAL A 1 99 ? 7.014 -1.399 4.471 1.00 93.00 99 VAL A C 1
ATOM 806 O O . VAL A 1 99 ? 6.852 -1.174 5.671 1.00 93.00 99 VAL A O 1
ATOM 809 N N . GLN A 1 100 ? 6.504 -0.623 3.519 1.00 92.06 100 GLN A N 1
ATOM 810 C CA . GLN A 1 100 ? 5.623 0.511 3.777 1.00 92.06 100 GLN A CA 1
ATOM 811 C C . GLN A 1 100 ? 4.535 0.580 2.706 1.00 92.06 100 GLN A C 1
ATOM 813 O O . GLN A 1 100 ? 4.813 0.359 1.533 1.00 92.06 100 GLN A O 1
ATOM 818 N N . TRP A 1 101 ? 3.313 0.930 3.081 1.00 92.25 101 TRP A N 1
ATOM 819 C CA . TRP A 1 101 ? 2.281 1.414 2.170 1.00 92.25 101 TRP A CA 1
ATOM 820 C C . TRP A 1 101 ? 2.172 2.923 2.307 1.00 92.25 101 TRP A C 1
ATOM 822 O O . TRP A 1 101 ? 2.326 3.453 3.407 1.00 92.25 101 TRP A O 1
ATOM 832 N N . ILE A 1 102 ? 1.870 3.586 1.196 1.00 89.25 102 ILE A N 1
ATOM 833 C CA . ILE A 1 102 ? 1.365 4.954 1.183 1.00 89.25 102 ILE A CA 1
ATOM 834 C C . ILE A 1 102 ? -0.104 4.848 0.805 1.00 89.25 102 ILE A C 1
ATOM 836 O O . ILE A 1 102 ? -0.425 4.250 -0.219 1.00 89.25 102 ILE A O 1
ATOM 840 N N . VAL A 1 103 ? -0.972 5.391 1.648 1.00 88.38 103 VAL A N 1
ATOM 841 C CA . VAL A 1 103 ? -2.422 5.311 1.495 1.00 88.38 103 VAL A CA 1
ATOM 842 C C . VAL A 1 103 ? -2.970 6.726 1.389 1.00 88.38 103 VAL A C 1
ATOM 844 O O . VAL A 1 103 ? -2.701 7.570 2.245 1.00 88.38 103 VAL A O 1
ATOM 847 N N . GLU A 1 104 ? -3.728 6.989 0.331 1.00 85.75 104 GLU A N 1
ATOM 848 C CA . GLU A 1 104 ? -4.564 8.182 0.235 1.00 85.75 104 GLU A CA 1
ATOM 849 C C . GLU A 1 104 ? -5.840 7.938 1.047 1.00 85.75 104 GLU A C 1
ATOM 851 O O . GLU A 1 104 ? -6.563 6.978 0.796 1.00 85.75 104 GLU A O 1
ATOM 856 N N . THR A 1 105 ? -6.082 8.785 2.045 1.00 86.50 105 THR A N 1
ATOM 857 C CA . THR A 1 105 ? -7.322 8.808 2.835 1.00 86.50 105 THR A CA 1
ATOM 858 C C . THR A 1 105 ? -8.097 10.081 2.527 1.00 86.50 105 THR A C 1
ATOM 860 O O . THR A 1 105 ? -7.512 11.056 2.036 1.00 86.50 105 THR A O 1
ATOM 863 N N . GLU A 1 106 ? -9.376 10.145 2.901 1.00 87.12 106 GLU A N 1
ATOM 864 C CA . GLU A 1 106 ? -10.166 11.385 2.777 1.00 87.12 106 GLU A CA 1
ATOM 865 C C . GLU A 1 106 ? -9.547 12.561 3.557 1.00 87.12 106 GLU A C 1
ATOM 867 O O . GLU A 1 106 ? -9.795 13.735 3.274 1.00 87.12 106 GLU A O 1
ATOM 872 N N . HIS A 1 107 ? -8.708 12.249 4.546 1.00 84.75 107 HIS A N 1
ATOM 873 C CA . HIS A 1 107 ? -8.084 13.202 5.457 1.00 84.75 107 HIS A CA 1
ATOM 874 C C . HIS A 1 107 ? -6.605 13.484 5.151 1.00 84.75 107 HIS A C 1
ATOM 876 O O . HIS A 1 107 ? -5.953 14.222 5.896 1.00 84.75 107 HIS A O 1
ATOM 882 N N . GLY A 1 108 ? -6.082 12.932 4.052 1.00 81.88 108 GLY A N 1
ATOM 883 C CA . GLY A 1 108 ? -4.717 13.140 3.577 1.00 81.88 108 GLY A CA 1
ATOM 884 C C . GLY A 1 108 ? -3.915 11.849 3.425 1.00 81.88 108 GLY A C 1
ATOM 885 O O . GLY A 1 108 ? -4.446 10.743 3.463 1.00 81.88 108 GLY A O 1
ATOM 886 N N . ILE A 1 109 ? -2.603 11.995 3.237 1.00 85.81 109 ILE A N 1
ATOM 887 C CA . ILE A 1 109 ? -1.694 10.858 3.066 1.00 85.81 109 ILE A CA 1
ATOM 888 C C . ILE A 1 109 ? -1.381 10.203 4.412 1.00 85.81 109 ILE A C 1
ATOM 890 O O . ILE A 1 109 ? -0.983 10.872 5.371 1.00 85.81 109 ILE A O 1
ATOM 894 N N . ALA A 1 110 ? -1.491 8.882 4.433 1.00 90.25 110 ALA A N 1
ATOM 895 C CA . ALA A 1 110 ? -1.122 8.019 5.537 1.00 90.25 110 ALA A CA 1
ATOM 896 C C . ALA A 1 110 ? -0.073 6.991 5.108 1.00 90.25 110 ALA A C 1
ATOM 898 O O . ALA A 1 110 ? 0.110 6.716 3.920 1.00 90.25 110 ALA A O 1
ATOM 899 N N . THR A 1 111 ? 0.599 6.390 6.083 1.00 92.75 111 THR A N 1
ATOM 900 C CA . THR A 1 111 ? 1.460 5.232 5.851 1.00 92.75 111 THR A CA 1
ATOM 901 C C . THR A 1 111 ? 1.090 4.075 6.753 1.00 92.75 111 THR A C 1
ATOM 903 O O . THR A 1 111 ? 0.642 4.275 7.877 1.00 92.75 111 THR A O 1
ATOM 906 N N . ILE A 1 112 ? 1.305 2.860 6.259 1.00 95.31 112 ILE A N 1
ATOM 907 C CA . ILE A 1 112 ? 1.232 1.624 7.044 1.00 95.31 112 ILE A CA 1
ATOM 908 C C . ILE A 1 112 ? 2.607 0.982 6.947 1.00 95.31 112 ILE A C 1
ATOM 910 O O . ILE A 1 112 ? 3.124 0.849 5.843 1.00 95.31 112 ILE A O 1
ATOM 914 N N . TYR A 1 113 ? 3.242 0.624 8.055 1.00 95.00 113 TYR A N 1
ATOM 915 C CA . TYR A 1 113 ? 4.602 0.081 8.018 1.00 95.00 113 TYR A CA 1
ATOM 916 C C . TYR A 1 113 ? 4.909 -0.779 9.239 1.00 95.00 113 TYR A C 1
ATOM 918 O O . TYR A 1 113 ? 4.315 -0.612 10.304 1.00 95.00 113 TYR A O 1
ATOM 926 N N . ASN A 1 114 ? 5.863 -1.692 9.095 1.00 96.44 114 ASN A N 1
ATOM 927 C CA . ASN A 1 114 ? 6.454 -2.370 10.242 1.00 96.44 114 ASN A CA 1
ATOM 928 C C . ASN A 1 114 ? 7.609 -1.537 10.812 1.00 96.44 114 ASN A C 1
ATOM 930 O O . ASN A 1 114 ? 8.250 -0.795 10.070 1.00 96.44 114 ASN A O 1
ATOM 934 N N . TYR A 1 115 ? 7.898 -1.644 12.109 1.00 95.56 115 TYR A N 1
ATOM 935 C CA . TYR A 1 115 ? 8.940 -0.829 12.735 1.00 95.56 115 TYR A CA 1
ATOM 936 C C . TYR A 1 115 ? 9.852 -1.657 13.635 1.00 95.56 115 TYR A C 1
ATOM 938 O O . TYR A 1 115 ? 9.486 -2.050 14.739 1.00 95.56 115 TYR A O 1
ATOM 946 N N . LYS A 1 116 ? 11.098 -1.832 13.183 1.00 94.94 116 LYS A N 1
ATOM 947 C CA . LYS A 1 116 ? 12.217 -2.436 13.924 1.00 94.94 116 LYS A CA 1
ATOM 948 C C . LYS A 1 116 ? 12.011 -3.879 14.400 1.00 94.94 116 LYS A C 1
ATOM 950 O O . LYS A 1 116 ? 12.769 -4.358 15.240 1.00 94.94 116 LYS A O 1
ATOM 955 N N . ASP A 1 117 ? 11.032 -4.573 13.845 1.00 96.38 117 ASP A N 1
ATOM 956 C CA . ASP A 1 117 ? 10.646 -5.943 14.184 1.00 96.38 117 ASP A CA 1
ATOM 957 C C . ASP A 1 117 ? 10.994 -6.958 13.081 1.00 96.38 117 ASP A C 1
ATOM 959 O O . ASP A 1 117 ? 11.115 -8.152 13.357 1.00 96.38 117 ASP A O 1
ATOM 963 N N . GLY A 1 118 ? 11.199 -6.495 11.846 1.00 95.38 118 GLY A N 1
ATOM 964 C CA . GLY A 1 118 ? 11.558 -7.332 10.707 1.00 95.38 118 GLY A CA 1
ATOM 965 C C . GLY A 1 118 ? 13.058 -7.390 10.398 1.00 95.38 118 GLY A C 1
ATOM 966 O O . GLY A 1 118 ? 13.920 -6.886 11.135 1.00 95.38 118 GLY A O 1
ATOM 967 N N . LYS A 1 119 ? 13.385 -8.089 9.308 1.00 94.56 119 LYS A N 1
ATOM 968 C CA . LYS A 1 119 ? 14.760 -8.450 8.926 1.00 94.56 119 LYS A CA 1
ATOM 969 C C . LYS A 1 119 ? 15.594 -7.251 8.504 1.00 94.56 119 LYS A C 1
ATOM 971 O O . LYS A 1 119 ? 16.807 -7.273 8.703 1.00 94.56 119 LYS A O 1
ATOM 976 N N . ALA A 1 120 ? 14.971 -6.199 7.977 1.00 91.62 120 ALA A N 1
ATOM 977 C CA . ALA A 1 120 ? 15.665 -4.963 7.627 1.00 91.62 120 ALA A CA 1
ATOM 978 C C . ALA A 1 120 ? 16.430 -4.376 8.827 1.00 91.62 120 ALA A C 1
ATOM 980 O O . ALA A 1 120 ? 17.563 -3.919 8.667 1.00 91.62 120 ALA A O 1
ATOM 981 N N . TYR A 1 121 ? 15.844 -4.447 10.029 1.00 93.56 121 TYR A N 1
ATOM 982 C CA . TYR A 1 121 ? 16.443 -3.894 11.244 1.00 93.56 121 TYR A CA 1
ATOM 983 C C . TYR A 1 121 ? 17.216 -4.930 12.069 1.00 93.56 121 TYR A C 1
ATOM 985 O O . TYR A 1 121 ? 18.289 -4.625 12.589 1.00 93.56 121 TYR A O 1
ATOM 993 N N . LEU A 1 122 ? 16.683 -6.150 12.206 1.00 95.62 122 LEU A N 1
ATOM 994 C CA . LEU A 1 122 ? 17.221 -7.180 13.110 1.00 95.62 122 LEU A CA 1
ATOM 995 C C . LEU A 1 122 ? 18.048 -8.273 12.407 1.00 95.62 122 LEU A C 1
ATOM 997 O O . LEU A 1 122 ? 18.542 -9.186 13.075 1.00 95.62 122 LEU A O 1
ATOM 1001 N N . GLY A 1 123 ? 18.204 -8.212 11.081 1.00 93.25 123 GLY A N 1
ATOM 1002 C CA . GLY A 1 123 ? 18.853 -9.265 10.297 1.00 93.25 123 GLY A CA 1
ATOM 1003 C C . GLY A 1 123 ? 18.119 -10.600 10.440 1.00 93.25 123 GLY A C 1
ATOM 1004 O O . GLY A 1 123 ? 16.891 -10.644 10.456 1.00 93.25 123 GLY A O 1
ATOM 1005 N N . ASP A 1 124 ? 18.860 -11.692 10.618 1.00 95.00 124 ASP A N 1
ATOM 1006 C CA . ASP A 1 124 ? 18.294 -13.048 10.724 1.00 95.00 124 ASP A CA 1
ATOM 1007 C C . ASP A 1 124 ? 17.371 -13.257 11.936 1.00 95.00 124 ASP A C 1
ATOM 1009 O O . ASP A 1 124 ? 16.598 -14.212 11.968 1.00 95.00 124 ASP A O 1
ATOM 1013 N N . LYS A 1 125 ? 17.433 -12.369 12.936 1.00 96.31 125 LYS A N 1
ATOM 1014 C CA . LYS A 1 125 ? 16.544 -12.397 14.109 1.00 96.31 125 LYS A CA 1
ATOM 1015 C C . LYS A 1 125 ? 15.212 -11.687 13.869 1.00 96.31 125 LYS A C 1
ATOM 1017 O O . LYS A 1 125 ? 14.331 -11.762 14.721 1.00 96.31 125 LYS A O 1
ATOM 1022 N N . GLY A 1 126 ? 15.091 -10.959 12.763 1.00 96.56 126 GLY A N 1
ATOM 1023 C CA . GLY A 1 126 ? 13.884 -10.233 12.406 1.00 96.56 126 GLY A CA 1
ATOM 1024 C C . GLY A 1 126 ? 12.782 -11.148 11.899 1.00 96.56 126 GLY A C 1
ATOM 1025 O O . GLY A 1 126 ? 13.031 -12.201 11.304 1.00 96.56 126 GLY A O 1
ATOM 1026 N N . LEU A 1 127 ? 11.545 -10.716 12.111 1.00 96.12 127 LEU A N 1
ATOM 1027 C CA . LEU A 1 127 ? 10.370 -11.395 11.591 1.00 96.12 127 LEU A CA 1
ATOM 1028 C C . LEU A 1 127 ? 10.346 -11.346 10.061 1.00 96.12 127 LEU A C 1
ATOM 1030 O O . LEU A 1 127 ? 10.709 -10.350 9.434 1.00 96.12 127 LEU A O 1
ATOM 1034 N N . ASP A 1 128 ? 9.873 -12.432 9.450 1.00 95.88 128 ASP A N 1
ATOM 1035 C CA . ASP A 1 128 ? 9.403 -12.359 8.070 1.00 95.88 128 ASP A CA 1
ATOM 1036 C C . ASP A 1 128 ? 8.192 -11.424 7.999 1.00 95.88 128 ASP A C 1
ATOM 1038 O O . ASP A 1 128 ? 7.337 -11.451 8.884 1.00 95.88 128 ASP A O 1
ATOM 1042 N N . VAL A 1 129 ? 8.086 -10.630 6.935 1.00 94.31 129 VAL A N 1
ATOM 1043 C CA . VAL A 1 129 ? 7.022 -9.627 6.772 1.00 94.31 129 VAL A CA 1
ATOM 1044 C C . VAL A 1 129 ? 5.621 -10.240 6.908 1.00 94.31 129 VAL A C 1
ATOM 1046 O O . VAL A 1 129 ? 4.725 -9.611 7.465 1.00 94.31 129 VAL A O 1
ATOM 1049 N N . ARG A 1 130 ? 5.420 -11.496 6.483 1.00 95.38 130 ARG A N 1
ATOM 1050 C CA . ARG A 1 130 ? 4.126 -12.192 6.634 1.00 95.38 130 ARG A CA 1
ATOM 1051 C C . ARG A 1 130 ? 3.821 -12.613 8.079 1.00 95.38 130 ARG A C 1
ATOM 1053 O O . ARG A 1 130 ? 2.662 -12.821 8.454 1.00 95.38 130 ARG A O 1
ATOM 1060 N N . ALA A 1 131 ? 4.855 -12.744 8.908 1.00 96.12 131 ALA A N 1
ATOM 1061 C CA . ALA A 1 131 ? 4.732 -13.063 10.326 1.00 96.12 131 ALA A CA 1
ATOM 1062 C C . ALA A 1 131 ? 4.417 -11.829 11.190 1.00 96.12 131 ALA A C 1
ATOM 1064 O O . ALA A 1 131 ? 3.907 -12.000 12.296 1.00 96.12 131 ALA A O 1
ATOM 1065 N N . ILE A 1 132 ? 4.651 -10.614 10.687 1.00 97.38 132 ILE A N 1
ATOM 1066 C CA . ILE A 1 132 ? 4.339 -9.357 11.380 1.00 97.38 132 ILE A CA 1
ATOM 1067 C C . ILE A 1 132 ? 2.820 -9.218 11.554 1.00 97.38 132 ILE A C 1
ATOM 1069 O O . ILE A 1 132 ? 2.040 -9.528 10.644 1.00 97.38 132 ILE A O 1
ATOM 1073 N N . LYS A 1 133 ? 2.399 -8.809 12.758 1.00 96.88 133 LYS A N 1
ATOM 1074 C CA . LYS A 1 133 ? 0.982 -8.648 13.136 1.00 96.88 133 LYS A CA 1
ATOM 1075 C C . LYS A 1 133 ? 0.631 -7.254 13.616 1.00 96.88 133 LYS A C 1
ATOM 1077 O O . LYS A 1 133 ? -0.521 -6.868 13.467 1.00 96.88 133 LYS A O 1
ATOM 1082 N N . GLU A 1 134 ? 1.586 -6.523 14.176 1.00 97.81 134 GLU A N 1
ATOM 1083 C CA . GLU A 1 134 ? 1.402 -5.130 14.560 1.00 97.81 134 GLU A CA 1
ATOM 1084 C C . GLU A 1 134 ? 1.985 -4.227 13.475 1.00 97.81 134 GLU A C 1
ATOM 1086 O O . GLU A 1 134 ? 3.136 -4.383 13.079 1.00 97.81 134 GLU A O 1
ATOM 1091 N N . TRP A 1 135 ? 1.172 -3.299 12.981 1.00 97.75 135 TRP A N 1
ATOM 1092 C CA . TRP A 1 135 ? 1.546 -2.372 11.920 1.00 97.75 135 TRP A CA 1
ATOM 1093 C C . TRP A 1 135 ? 1.347 -0.950 12.408 1.00 97.75 135 TRP A C 1
ATOM 1095 O O . TRP A 1 135 ? 0.286 -0.604 12.928 1.00 97.75 135 TRP A O 1
ATOM 1105 N N . HIS A 1 136 ? 2.364 -0.119 12.239 1.00 96.19 136 HIS A N 1
ATOM 1106 C CA . HIS A 1 136 ? 2.314 1.285 12.601 1.00 96.19 136 HIS A CA 1
ATOM 1107 C C . HIS A 1 136 ? 1.627 2.091 11.514 1.00 96.19 136 HIS A C 1
ATOM 1109 O O . HIS A 1 136 ? 1.833 1.860 10.322 1.00 96.19 136 HIS A O 1
ATOM 1115 N N . ILE A 1 137 ? 0.840 3.063 11.957 1.00 95.12 137 ILE A N 1
ATOM 1116 C CA . ILE A 1 137 ? 0.178 4.029 11.100 1.00 95.12 137 ILE A CA 1
ATOM 1117 C C . ILE A 1 137 ? 0.902 5.362 11.239 1.00 95.12 137 ILE A C 1
ATOM 1119 O O . ILE A 1 137 ? 1.066 5.870 12.353 1.00 95.12 137 ILE A O 1
ATOM 1123 N N . GLY A 1 138 ? 1.327 5.922 10.111 1.00 91.75 138 GLY A N 1
ATOM 1124 C CA . GLY A 1 138 ? 1.838 7.282 10.008 1.00 91.75 138 GLY A CA 1
ATOM 1125 C C . GLY A 1 138 ? 0.799 8.217 9.398 1.00 91.75 138 GLY A C 1
ATOM 1126 O O . GLY A 1 138 ? 0.046 7.816 8.515 1.00 91.75 138 GLY A O 1
ATOM 1127 N N . GLY A 1 139 ? 0.750 9.470 9.844 1.00 88.25 139 GLY A N 1
ATOM 1128 C CA . GLY A 1 139 ? -0.146 10.480 9.272 1.00 88.25 139 GLY A CA 1
ATOM 1129 C C . GLY A 1 139 ? 0.219 11.903 9.683 1.00 88.25 139 GLY A C 1
ATOM 1130 O O . GLY A 1 139 ? 1.125 12.117 10.491 1.00 88.25 139 GLY A O 1
ATOM 1131 N N . SER A 1 140 ? -0.477 12.886 9.114 1.00 78.69 140 SER A N 1
ATOM 1132 C CA . SER A 1 140 ? -0.322 14.316 9.416 1.00 78.69 140 SER A CA 1
ATOM 1133 C C . SER A 1 140 ? -1.668 14.934 9.822 1.00 78.69 140 SER A C 1
ATOM 1135 O O . SER A 1 140 ? -2.705 14.390 9.460 1.00 78.69 140 SER A O 1
ATOM 1137 N N . GLY A 1 141 ? -1.660 16.041 10.586 1.00 64.38 141 GLY A N 1
ATOM 1138 C CA . GLY A 1 141 ? -2.784 16.975 10.842 1.00 64.38 141 GLY A CA 1
ATOM 1139 C C . GLY A 1 141 ? -4.064 16.449 11.527 1.00 64.38 141 GLY A C 1
ATOM 1140 O O . GLY A 1 141 ? -4.540 17.059 12.479 1.00 64.38 141 GLY A O 1
ATOM 1141 N N . HIS A 1 142 ? -4.601 15.313 11.079 1.00 69.00 142 HIS A N 1
ATOM 1142 C CA . HIS A 1 142 ? -5.862 14.684 11.476 1.00 69.00 142 HIS A CA 1
ATOM 1143 C C . HIS A 1 142 ? -5.656 13.211 11.871 1.00 69.00 142 HIS A C 1
ATOM 1145 O O . HIS A 1 142 ? -6.408 12.323 11.475 1.00 69.00 142 HIS A O 1
ATOM 1151 N N . GLY A 1 143 ? -4.620 12.924 12.667 1.00 77.62 143 GLY A N 1
ATOM 1152 C CA . GLY A 1 143 ? -4.170 11.548 12.910 1.00 77.62 143 GLY A CA 1
ATOM 1153 C C . GLY A 1 143 ? -5.254 10.582 13.416 1.00 77.62 143 GLY A C 1
ATOM 1154 O O . GLY A 1 143 ? -5.255 9.406 13.066 1.00 77.62 143 GLY A O 1
ATOM 1155 N N . ARG A 1 144 ? -6.241 11.067 14.179 1.00 84.31 144 ARG A N 1
ATOM 1156 C CA . ARG A 1 144 ? -7.323 10.215 14.695 1.00 84.31 144 ARG A CA 1
ATOM 1157 C C . ARG A 1 144 ? -8.313 9.762 13.618 1.00 84.31 144 ARG A C 1
ATOM 1159 O O . ARG A 1 144 ? -8.809 8.642 13.713 1.00 84.31 144 ARG A O 1
ATOM 1166 N N . THR A 1 145 ? -8.638 10.611 12.643 1.00 90.44 145 THR A N 1
ATOM 1167 C CA . THR A 1 145 ? -9.601 10.253 11.589 1.00 90.44 145 THR A CA 1
ATOM 1168 C C . THR A 1 145 ? -8.946 9.346 10.557 1.00 90.44 145 THR A C 1
ATOM 1170 O O . THR A 1 145 ? -9.500 8.291 10.277 1.00 90.44 145 THR A O 1
ATOM 1173 N N . VAL A 1 146 ? -7.716 9.666 10.140 1.00 90.31 146 VAL A N 1
ATOM 1174 C CA . VAL A 1 146 ? -6.867 8.801 9.299 1.00 90.31 146 VAL A CA 1
ATOM 1175 C C . VAL A 1 146 ? -6.736 7.400 9.898 1.00 90.31 146 VAL A C 1
ATOM 1177 O O . VAL A 1 146 ? -6.990 6.399 9.232 1.00 90.31 146 VAL A O 1
ATOM 1180 N N . PHE A 1 147 ? -6.378 7.316 11.185 1.00 93.12 147 PHE A N 1
ATOM 1181 C CA . PHE A 1 147 ? -6.246 6.032 11.871 1.00 93.12 147 PHE A CA 1
ATOM 1182 C C . PHE A 1 147 ? -7.560 5.244 11.858 1.00 93.12 147 PHE A C 1
ATOM 1184 O O . PHE A 1 147 ? -7.563 4.045 11.585 1.00 93.12 147 PHE A O 1
ATOM 1191 N N . LYS A 1 148 ? -8.680 5.916 12.150 1.00 94.12 148 LYS A N 1
ATOM 1192 C CA . LYS A 1 148 ? -9.997 5.277 12.202 1.00 94.12 148 LYS A CA 1
ATOM 1193 C C . LYS A 1 148 ? -10.437 4.772 10.831 1.00 94.12 148 LYS A C 1
ATOM 1195 O O . LYS A 1 148 ? -11.008 3.688 10.766 1.00 94.12 148 LYS A O 1
ATOM 1200 N N . GLU A 1 149 ? -10.177 5.527 9.770 1.00 94.75 149 GLU A N 1
ATOM 1201 C CA . GLU A 1 149 ? -10.472 5.124 8.394 1.00 94.75 149 GLU A CA 1
ATOM 1202 C C . GLU A 1 149 ? -9.726 3.833 8.045 1.00 94.75 149 GLU A C 1
ATOM 1204 O O . GLU A 1 149 ? -10.364 2.828 7.745 1.00 94.75 149 GLU A O 1
ATOM 1209 N N . ILE A 1 150 ? -8.402 3.801 8.245 1.00 94.94 150 ILE A N 1
ATOM 1210 C CA . ILE A 1 150 ? -7.585 2.604 7.978 1.00 94.94 150 ILE A CA 1
ATOM 1211 C C . ILE A 1 150 ? -8.039 1.405 8.816 1.00 94.94 150 ILE A C 1
ATOM 1213 O O . ILE A 1 150 ? -8.174 0.288 8.312 1.00 94.94 150 ILE A O 1
ATOM 1217 N N . GLN A 1 151 ? -8.293 1.629 10.108 1.00 96.19 151 GLN A N 1
ATOM 1218 C CA . GLN A 1 151 ? -8.779 0.581 10.999 1.00 96.19 151 GLN A CA 1
ATOM 1219 C C . GLN A 1 151 ? -10.123 0.015 10.522 1.00 96.19 151 GLN A C 1
ATOM 1221 O O . GLN A 1 151 ? -10.325 -1.197 10.583 1.00 96.19 151 GLN A O 1
ATOM 1226 N N . THR A 1 152 ? -11.025 0.879 10.053 1.00 95.69 152 THR A N 1
ATOM 1227 C CA . THR A 1 152 ? -12.361 0.492 9.586 1.00 95.69 152 THR A CA 1
ATOM 1228 C C . THR A 1 152 ? -12.266 -0.315 8.295 1.00 95.69 152 THR A C 1
ATOM 1230 O O . THR A 1 152 ? -12.787 -1.425 8.262 1.00 95.69 152 THR A O 1
ATOM 1233 N N . SER A 1 153 ? -11.514 0.152 7.292 1.00 95.44 153 SER A N 1
ATOM 1234 C CA . SER A 1 153 ? -11.364 -0.556 6.011 1.00 95.44 153 SER A C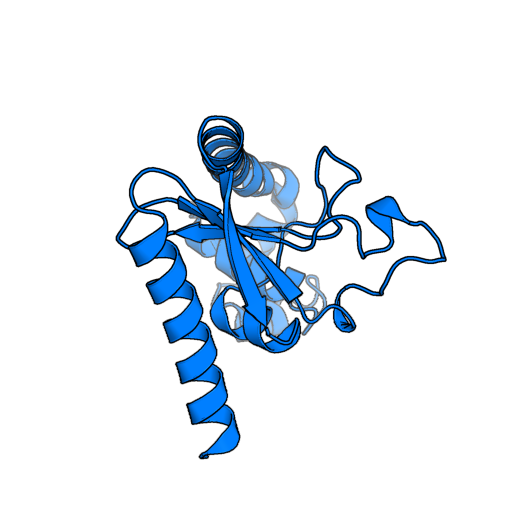A 1
ATOM 1235 C C . SER A 1 153 ? -10.832 -1.981 6.184 1.00 95.44 153 SER A C 1
ATOM 1237 O O . SER A 1 153 ? -11.346 -2.922 5.582 1.00 95.44 153 SER A O 1
ATOM 1239 N N . LEU A 1 154 ? -9.828 -2.173 7.046 1.00 95.75 154 LEU A N 1
ATOM 1240 C CA . LEU A 1 154 ? -9.277 -3.505 7.314 1.00 95.75 154 LEU A CA 1
ATOM 1241 C C . LEU A 1 154 ? -10.241 -4.387 8.104 1.00 95.75 154 LEU A C 1
ATOM 1243 O O . LEU A 1 154 ? -10.364 -5.580 7.828 1.00 95.75 154 LEU A O 1
ATOM 1247 N N . HIS A 1 155 ? -10.915 -3.817 9.098 1.00 94.12 155 HIS A N 1
ATOM 1248 C CA . HIS A 1 155 ? -11.889 -4.545 9.895 1.00 94.12 155 HIS A CA 1
ATOM 1249 C C . HIS A 1 155 ? -13.086 -5.009 9.055 1.00 94.12 155 HIS A C 1
ATOM 1251 O O . HIS A 1 155 ? -13.526 -6.150 9.209 1.00 94.12 155 HIS A O 1
AT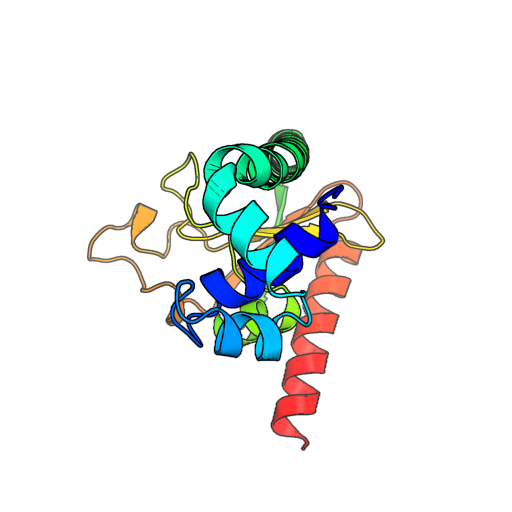OM 1257 N N . ASP A 1 156 ? -13.579 -4.161 8.156 1.00 95.12 156 ASP A N 1
ATOM 1258 C CA . ASP A 1 156 ? -14.723 -4.469 7.303 1.00 95.12 156 ASP A CA 1
ATOM 1259 C C . ASP A 1 156 ? -14.366 -5.557 6.285 1.00 95.12 156 ASP A C 1
ATOM 1261 O O . ASP A 1 156 ? -15.072 -6.564 6.209 1.00 95.12 156 ASP A O 1
ATOM 1265 N N . TYR A 1 157 ? -13.193 -5.470 5.646 1.00 94.56 157 TYR A N 1
ATOM 1266 C CA . TYR A 1 157 ? -12.683 -6.547 4.790 1.00 94.56 157 TYR A CA 1
ATOM 1267 C C . TYR A 1 157 ? -12.564 -7.887 5.537 1.00 94.56 157 TYR A C 1
ATOM 1269 O O . TYR A 1 157 ? -12.972 -8.941 5.041 1.00 94.56 157 TYR A O 1
ATOM 1277 N N . VAL A 1 158 ? -12.022 -7.877 6.761 1.00 92.25 158 VAL A N 1
ATOM 1278 C CA . VAL A 1 158 ? -11.898 -9.104 7.561 1.00 92.25 158 VAL A CA 1
ATOM 1279 C C . VAL A 1 158 ? -13.269 -9.668 7.923 1.00 92.25 158 VAL A C 1
ATOM 1281 O O . VAL A 1 158 ? -13.435 -10.885 7.854 1.00 92.25 158 VAL A O 1
ATOM 1284 N N . LYS A 1 159 ? -14.241 -8.819 8.283 1.00 91.94 159 LYS A N 1
ATOM 1285 C CA . LYS A 1 159 ? -15.619 -9.232 8.579 1.00 91.94 159 LYS A CA 1
ATOM 1286 C C . LYS A 1 159 ? -16.298 -9.888 7.383 1.00 91.94 159 LYS A C 1
ATOM 1288 O O . LYS A 1 159 ? -16.898 -10.945 7.552 1.00 91.94 159 LYS A O 1
ATOM 1293 N N . GLU A 1 160 ? -16.181 -9.298 6.201 1.00 90.69 160 GLU A N 1
ATOM 1294 C CA . GLU A 1 160 ? -16.736 -9.863 4.968 1.00 90.69 160 GLU A CA 1
ATOM 1295 C C . GLU A 1 160 ? -16.099 -11.217 4.643 1.00 90.69 160 GLU A C 1
ATOM 1297 O O . GLU A 1 160 ? -16.800 -12.182 4.348 1.00 90.69 160 GLU A O 1
ATOM 1302 N N . ARG A 1 161 ? -14.777 -11.335 4.806 1.00 86.69 161 ARG A N 1
ATOM 1303 C CA . ARG A 1 161 ? -14.041 -12.580 4.548 1.00 86.69 161 ARG A CA 1
ATOM 1304 C C . ARG A 1 161 ? -14.402 -13.732 5.497 1.00 86.69 161 ARG A C 1
ATOM 1306 O O . ARG A 1 161 ? -14.232 -14.885 5.114 1.00 86.69 161 ARG A O 1
ATOM 1313 N N . ILE A 1 162 ? -14.798 -13.454 6.744 1.00 81.31 162 ILE A N 1
ATOM 1314 C CA . ILE A 1 162 ? -15.160 -14.490 7.740 1.00 81.31 162 ILE A CA 1
ATOM 1315 C C . ILE A 1 162 ? -16.667 -14.748 7.839 1.00 81.31 162 ILE A C 1
ATOM 1317 O O . ILE A 1 162 ? -17.061 -15.769 8.395 1.00 81.31 162 ILE A O 1
ATOM 1321 N N . GLY A 1 163 ? -17.490 -13.796 7.394 1.00 68.56 163 GLY A N 1
ATOM 1322 C CA . GLY A 1 163 ? -18.950 -13.878 7.430 1.00 68.56 163 GLY A CA 1
ATOM 1323 C C . GLY A 1 163 ? -19.586 -14.420 6.147 1.00 68.56 163 GLY A C 1
ATOM 1324 O O . GLY A 1 163 ? -20.800 -14.620 6.142 1.00 68.56 163 GLY A O 1
ATOM 1325 N N . GLY A 1 164 ? -18.791 -14.619 5.089 1.00 51.69 164 GLY A N 1
ATOM 1326 C CA . GLY A 1 164 ? -19.181 -15.254 3.825 1.00 51.69 164 GLY A CA 1
AT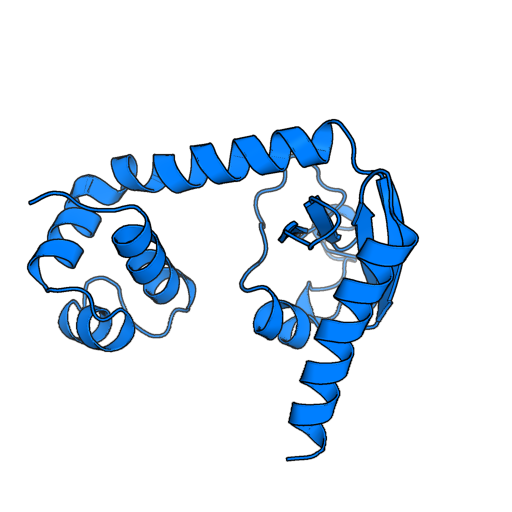OM 1327 C C . GLY A 1 164 ? -18.909 -16.752 3.772 1.00 51.69 164 GLY A C 1
ATOM 1328 O O . GLY A 1 164 ? -18.023 -17.231 4.515 1.00 51.69 164 GLY A O 1
#